Protein AF-A0A383DNP9-F1 (afdb_monomer_lite)

Sequence (93 aa):
MNTGKPALVEFKDVEKSFDGETLVVQDLNLQVQEGEFLTFLGPSGSGKTTTLLMVVDELARHSVEVISLDYDRVQLNGGGIHCSTCPLIRDPV

Structure (mmCIF, N/CA/C/O backbone):
data_AF-A0A383DNP9-F1
#
_entry.id   AF-A0A383DNP9-F1
#
loop_
_atom_site.group_PDB
_atom_site.id
_atom_site.type_symbol
_atom_site.label_atom_id
_atom_site.label_alt_id
_atom_site.label_comp_id
_atom_site.label_asym_id
_atom_site.label_entity_id
_atom_site.label_seq_id
_atom_site.pdbx_PDB_ins_code
_atom_site.Cartn_x
_atom_site.Cartn_y
_atom_site.Cartn_z
_atom_site.occupancy
_atom_site.B_iso_or_equiv
_atom_site.auth_seq_id
_atom_site.auth_comp_id
_atom_site.auth_asym_id
_atom_site.auth_atom_id
_atom_site.pdbx_PDB_model_num
ATOM 1 N N . MET A 1 1 ? -12.297 -12.258 26.807 1.00 39.56 1 MET A N 1
ATOM 2 C CA . MET A 1 1 ? -12.536 -12.383 25.354 1.00 39.56 1 MET A CA 1
ATOM 3 C C . MET A 1 1 ? -12.274 -11.011 24.773 1.00 39.56 1 MET A C 1
ATOM 5 O O . MET A 1 1 ? -12.904 -10.071 25.236 1.00 39.56 1 MET A O 1
ATOM 9 N N . ASN A 1 2 ? -11.266 -10.860 23.912 1.00 42.62 2 ASN A N 1
ATOM 10 C CA . ASN A 1 2 ? -10.877 -9.547 23.403 1.00 42.62 2 ASN A CA 1
ATOM 11 C C . ASN A 1 2 ? -11.942 -9.099 22.394 1.00 42.62 2 ASN A C 1
ATOM 13 O O . ASN A 1 2 ? -11.896 -9.491 21.232 1.00 42.62 2 ASN A O 1
ATOM 17 N N . THR A 1 3 ? -12.951 -8.357 22.846 1.00 48.88 3 THR A N 1
ATOM 18 C CA . THR A 1 3 ? -13.925 -7.695 21.969 1.00 48.88 3 THR A CA 1
ATOM 19 C C . THR A 1 3 ? -13.246 -6.470 21.363 1.00 48.88 3 THR A C 1
ATOM 21 O O . THR A 1 3 ? -13.562 -5.332 21.703 1.00 48.88 3 THR A O 1
ATOM 24 N N . GLY A 1 4 ? -12.214 -6.718 20.557 1.00 62.31 4 GLY A N 1
ATOM 25 C CA . GLY A 1 4 ? -11.526 -5.690 19.794 1.00 62.31 4 GLY A CA 1
ATOM 26 C C . GLY A 1 4 ? -12.455 -5.204 18.695 1.00 62.31 4 GLY A C 1
ATOM 27 O O . GLY A 1 4 ? -13.073 -6.010 18.000 1.00 62.31 4 GLY A O 1
ATOM 28 N N . LYS A 1 5 ? -12.592 -3.886 18.580 1.00 72.94 5 LYS A N 1
ATOM 29 C CA . LYS A 1 5 ? -13.277 -3.222 17.469 1.00 72.94 5 LYS A CA 1
ATOM 30 C C . LYS A 1 5 ? -12.764 -3.805 16.132 1.00 72.94 5 LYS A C 1
ATOM 32 O O . LYS A 1 5 ? -11.570 -4.093 16.049 1.00 72.94 5 LYS A O 1
ATOM 37 N N . PRO A 1 6 ? -13.627 -4.033 15.123 1.00 81.62 6 PRO A N 1
ATOM 38 C CA . PRO A 1 6 ? -13.171 -4.516 13.822 1.00 81.62 6 PRO A CA 1
ATOM 39 C C . PRO A 1 6 ? -12.129 -3.555 13.235 1.00 81.62 6 PRO A C 1
ATOM 41 O O . PRO A 1 6 ? -12.256 -2.340 13.404 1.00 81.62 6 PRO A O 1
ATOM 44 N N . ALA A 1 7 ? -11.107 -4.113 12.575 1.00 88.50 7 ALA A N 1
ATOM 45 C CA . ALA A 1 7 ? -10.080 -3.325 11.903 1.00 88.50 7 ALA A CA 1
ATOM 46 C C . ALA A 1 7 ? -10.725 -2.413 10.850 1.00 88.50 7 ALA A C 1
ATOM 48 O O . ALA A 1 7 ? -11.691 -2.804 10.194 1.00 88.50 7 ALA A O 1
ATOM 49 N N . LEU A 1 8 ? -10.188 -1.202 10.702 1.00 90.12 8 LEU A N 1
ATOM 50 C CA . LEU A 1 8 ? -10.643 -0.244 9.697 1.00 90.12 8 LEU A CA 1
ATOM 51 C C . LEU A 1 8 ? -10.229 -0.685 8.286 1.00 90.12 8 LEU A C 1
ATOM 53 O O . LEU A 1 8 ? -10.959 -0.444 7.333 1.00 90.12 8 LEU A O 1
ATOM 57 N N . VAL A 1 9 ? -9.071 -1.339 8.168 1.00 92.81 9 VAL A N 1
ATOM 58 C CA . VAL A 1 9 ? -8.586 -1.986 6.942 1.00 92.81 9 VAL A CA 1
ATOM 59 C C . VAL A 1 9 ? -8.033 -3.355 7.310 1.00 92.81 9 VAL A C 1
ATOM 61 O O . VAL A 1 9 ? -7.290 -3.478 8.287 1.00 92.81 9 VAL A O 1
ATOM 64 N N . GLU A 1 10 ? -8.369 -4.377 6.525 1.00 94.75 10 GLU A N 1
ATOM 65 C CA . GLU A 1 10 ? -7.818 -5.723 6.671 1.00 94.75 10 GLU A CA 1
ATOM 66 C C . GLU A 1 10 ? -7.481 -6.328 5.302 1.00 94.75 10 GLU A C 1
ATOM 68 O O . GLU A 1 10 ? -8.347 -6.516 4.452 1.00 94.75 10 GLU A O 1
ATOM 73 N N . PHE A 1 11 ? -6.212 -6.688 5.123 1.00 96.19 11 PHE A N 1
ATOM 74 C CA . PHE A 1 11 ? -5.720 -7.517 4.032 1.00 96.19 11 PHE A CA 1
ATOM 75 C C . PHE A 1 11 ? -5.229 -8.845 4.594 1.00 96.19 11 PHE A C 1
ATOM 77 O O . PHE A 1 11 ? -4.471 -8.870 5.566 1.00 96.19 11 PHE A O 1
ATOM 84 N N . LYS A 1 12 ? -5.674 -9.936 3.968 1.00 96.44 12 LYS A N 1
ATOM 85 C CA . LYS A 1 12 ? -5.260 -11.307 4.267 1.00 96.44 12 LYS A CA 1
ATOM 86 C C . LYS A 1 12 ? -4.786 -11.961 2.984 1.00 96.44 12 LYS A C 1
ATOM 88 O O . LYS A 1 12 ? -5.561 -12.010 2.030 1.00 96.44 12 LYS A O 1
ATOM 93 N N . ASP A 1 13 ? -3.537 -12.413 2.986 1.00 97.00 13 ASP A N 1
ATOM 94 C CA . ASP A 1 13 ? -2.898 -13.122 1.874 1.00 97.00 13 ASP A CA 1
ATOM 95 C C . ASP A 1 13 ? -3.091 -12.408 0.519 1.00 97.00 13 ASP A C 1
ATOM 97 O O . ASP A 1 13 ? -3.371 -13.023 -0.511 1.00 97.00 13 ASP A O 1
ATOM 101 N N . VAL A 1 14 ? -3.007 -11.069 0.520 1.00 96.00 14 VAL A N 1
ATOM 102 C CA . VAL A 1 14 ? -3.278 -10.262 -0.675 1.00 96.00 14 VAL A CA 1
ATOM 103 C C . VAL A 1 14 ? -2.071 -10.260 -1.602 1.00 96.00 14 VAL A C 1
ATOM 105 O O . VAL A 1 14 ? -0.950 -9.934 -1.208 1.00 96.00 14 VAL A O 1
ATOM 108 N N . GLU A 1 15 ? -2.337 -10.530 -2.875 1.00 96.56 15 GLU A N 1
ATOM 109 C CA . GLU A 1 15 ? -1.380 -10.401 -3.965 1.00 96.56 15 GLU A CA 1
ATOM 110 C C . GLU A 1 15 ? -1.820 -9.306 -4.939 1.00 96.56 15 GLU A C 1
ATOM 112 O O . GLU A 1 15 ? -3.011 -9.090 -5.186 1.00 96.56 15 GLU A O 1
ATOM 117 N N . LYS A 1 16 ? -0.847 -8.607 -5.528 1.00 94.69 16 LYS A N 1
ATOM 118 C CA . LYS A 1 16 ? -1.098 -7.598 -6.556 1.00 94.69 16 LYS A CA 1
ATOM 119 C C . LYS A 1 16 ? -0.109 -7.733 -7.696 1.00 94.69 16 LYS A C 1
ATOM 121 O O . LYS A 1 16 ? 1.096 -7.581 -7.510 1.00 94.69 16 LYS A O 1
ATOM 126 N N . SER A 1 17 ? -0.660 -7.894 -8.892 1.00 94.69 17 SER A N 1
ATOM 127 C CA . SER A 1 17 ? 0.036 -7.753 -10.165 1.00 94.69 17 SER A CA 1
ATOM 128 C C . SER A 1 17 ? -0.709 -6.757 -11.061 1.00 94.69 17 SER A C 1
ATOM 130 O O . SER A 1 17 ? -1.922 -6.566 -10.918 1.00 94.69 17 SER A O 1
ATOM 132 N N . PHE A 1 18 ? 0.025 -6.087 -11.950 1.00 90.62 18 PHE A N 1
ATOM 133 C CA . PHE A 1 18 ? -0.539 -5.199 -12.972 1.00 90.62 18 PHE A CA 1
ATOM 134 C C . PHE A 1 18 ? -0.567 -5.844 -14.362 1.00 90.62 18 PHE A C 1
ATOM 136 O O . PHE A 1 18 ? -1.435 -5.507 -15.161 1.00 90.62 18 PHE A O 1
ATOM 143 N N . ASP A 1 19 ? 0.362 -6.758 -14.637 1.00 93.88 19 ASP A N 1
ATOM 144 C CA . ASP A 1 19 ? 0.502 -7.499 -15.895 1.00 93.88 19 ASP A CA 1
ATOM 145 C C . ASP A 1 19 ? -0.044 -8.937 -15.802 1.00 93.88 19 ASP A C 1
ATOM 147 O O . ASP A 1 19 ? -0.218 -9.598 -16.820 1.00 93.88 19 ASP A O 1
ATOM 151 N N . GLY A 1 20 ? -0.356 -9.409 -14.593 1.00 92.75 20 GLY A N 1
ATOM 152 C CA . GLY A 1 20 ? -0.763 -10.784 -14.309 1.00 92.75 20 GLY A CA 1
ATOM 153 C C . GLY A 1 20 ? 0.406 -11.766 -14.178 1.00 92.75 20 GLY A C 1
ATOM 154 O O . GLY A 1 20 ? 0.168 -12.933 -13.878 1.00 92.75 20 GLY A O 1
ATOM 155 N N . GLU A 1 21 ? 1.646 -11.315 -14.369 1.00 92.69 21 GLU A N 1
ATOM 156 C CA . GLU A 1 21 ? 2.848 -12.158 -14.362 1.00 92.69 21 GLU A CA 1
ATOM 157 C C . GLU A 1 21 ? 3.761 -11.817 -13.181 1.00 92.69 21 GLU A C 1
ATOM 159 O O . GLU A 1 21 ? 4.215 -12.700 -12.453 1.00 92.69 21 GLU A O 1
ATOM 164 N N . THR A 1 22 ? 4.000 -10.525 -12.953 1.00 92.25 22 THR A N 1
ATOM 165 C CA . THR A 1 22 ? 4.901 -10.034 -11.913 1.00 92.25 22 THR A CA 1
ATOM 166 C C . THR A 1 22 ? 4.105 -9.608 -10.686 1.00 92.25 22 THR A C 1
ATOM 168 O O . THR A 1 22 ? 3.290 -8.682 -10.745 1.00 92.25 22 THR A O 1
ATOM 171 N N . LEU A 1 23 ? 4.363 -10.251 -9.545 1.00 94.44 23 LEU A N 1
ATOM 172 C CA . LEU A 1 23 ? 3.806 -9.838 -8.259 1.00 94.44 23 LEU A CA 1
ATOM 173 C C . LEU A 1 23 ? 4.570 -8.618 -7.726 1.00 94.44 23 LEU A C 1
ATOM 175 O O . LEU A 1 23 ? 5.745 -8.701 -7.379 1.00 94.44 23 LEU A O 1
ATOM 179 N N . VAL A 1 24 ? 3.887 -7.475 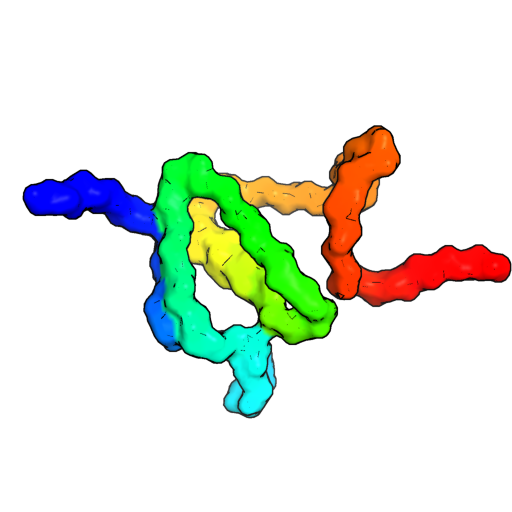-7.660 1.00 94.31 24 VAL A N 1
ATOM 180 C CA . VAL A 1 24 ? 4.385 -6.242 -7.025 1.00 94.31 24 VAL A CA 1
ATOM 181 C C . VAL A 1 24 ? 4.169 -6.285 -5.515 1.00 94.31 24 VAL A C 1
ATOM 183 O O . VAL A 1 24 ? 4.979 -5.764 -4.750 1.00 94.31 24 VAL A O 1
ATOM 186 N N . VAL A 1 25 ? 3.070 -6.906 -5.091 1.00 95.38 25 VAL A N 1
ATOM 187 C CA . VAL A 1 25 ? 2.783 -7.234 -3.695 1.00 95.38 25 VAL A CA 1
ATOM 188 C C . VAL A 1 25 ? 2.486 -8.723 -3.636 1.00 95.38 25 VAL A C 1
ATOM 190 O O . VAL A 1 25 ? 1.716 -9.225 -4.454 1.00 95.38 25 VAL A O 1
ATOM 193 N N . GLN A 1 26 ? 3.103 -9.415 -2.686 1.00 95.12 26 GLN A N 1
ATOM 194 C CA . GLN A 1 26 ? 2.944 -10.846 -2.477 1.00 95.12 26 GLN A CA 1
ATOM 195 C C . GLN A 1 26 ? 2.715 -11.101 -0.989 1.00 95.12 26 GLN A C 1
ATOM 197 O O . GLN A 1 26 ? 3.438 -10.534 -0.169 1.00 95.12 26 GLN A O 1
ATOM 202 N N . ASP A 1 27 ? 1.730 -11.942 -0.671 1.00 95.19 27 ASP A N 1
ATOM 203 C CA . ASP A 1 27 ? 1.432 -12.391 0.695 1.00 95.19 27 ASP A CA 1
ATOM 204 C C . ASP A 1 27 ? 1.266 -11.237 1.709 1.00 95.19 27 ASP A C 1
ATOM 206 O O . ASP A 1 27 ? 1.815 -11.229 2.815 1.00 95.19 27 ASP A O 1
ATOM 210 N N . LEU A 1 28 ? 0.536 -10.186 1.314 1.00 95.19 28 LEU A N 1
ATOM 211 C CA . LEU A 1 28 ? 0.311 -9.044 2.191 1.00 95.19 28 LEU A CA 1
ATOM 212 C C . LEU A 1 28 ? -0.761 -9.363 3.232 1.00 95.19 28 LEU A C 1
ATOM 214 O O . LEU A 1 28 ? -1.954 -9.439 2.929 1.00 95.19 28 LEU A O 1
ATOM 218 N N . ASN A 1 29 ? -0.308 -9.427 4.479 1.00 94.88 29 ASN A N 1
ATOM 219 C CA . ASN A 1 29 ? -1.130 -9.515 5.673 1.00 94.88 29 ASN A CA 1
ATOM 220 C C . ASN A 1 29 ? -1.001 -8.206 6.470 1.00 94.88 29 ASN A C 1
ATOM 222 O O . ASN A 1 29 ? 0.040 -7.930 7.067 1.00 94.88 29 ASN A O 1
ATOM 226 N N . LEU A 1 30 ? -2.042 -7.370 6.440 1.00 94.00 30 LEU A 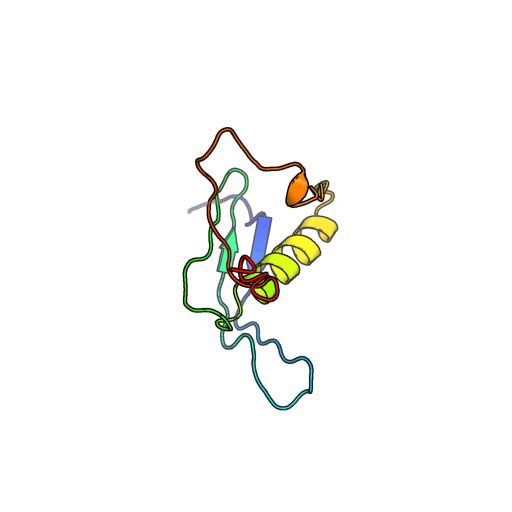N 1
ATOM 227 C CA . LEU A 1 30 ? -2.052 -6.034 7.047 1.00 94.00 30 LEU A CA 1
ATOM 228 C C . LEU A 1 30 ? -3.384 -5.784 7.750 1.00 94.00 30 LEU A C 1
ATOM 230 O O . LEU A 1 30 ? -4.444 -5.987 7.168 1.00 94.00 30 LEU A O 1
ATOM 234 N N . GLN A 1 31 ? -3.333 -5.273 8.974 1.00 93.56 31 GLN A N 1
ATOM 235 C CA . GLN A 1 31 ? -4.497 -4.743 9.676 1.00 93.56 31 GLN A CA 1
ATOM 236 C C . GLN A 1 31 ? -4.191 -3.317 10.111 1.00 93.56 31 GLN A C 1
ATOM 238 O O . GLN A 1 31 ? -3.118 -3.069 10.652 1.00 93.56 31 GLN A O 1
ATOM 243 N N . VAL A 1 32 ? -5.131 -2.404 9.881 1.00 90.75 32 VAL A N 1
ATOM 244 C CA . VAL A 1 32 ? -5.037 -1.010 10.329 1.00 90.75 32 VAL A CA 1
ATOM 245 C C . VAL A 1 32 ? -6.238 -0.703 11.202 1.00 90.75 32 VAL A C 1
ATOM 247 O O . VAL A 1 32 ? -7.383 -0.917 10.797 1.00 90.75 32 VAL A O 1
ATOM 250 N N . GLN A 1 33 ? -5.987 -0.214 12.409 1.00 90.06 33 GLN A N 1
ATOM 251 C CA . GLN A 1 33 ? -7.019 0.183 13.359 1.00 90.06 33 GLN A CA 1
ATOM 252 C C . GLN A 1 33 ? -7.375 1.667 13.203 1.00 90.06 33 GLN A C 1
ATOM 254 O O . GLN A 1 33 ? -6.595 2.480 12.708 1.00 90.06 33 GLN A O 1
ATOM 259 N N . GLU A 1 34 ? -8.567 2.053 13.654 1.00 87.06 34 GLU A N 1
ATOM 260 C CA . GLU A 1 34 ? -8.941 3.469 13.692 1.00 87.06 34 GLU A CA 1
ATOM 261 C C . GLU A 1 34 ? -8.017 4.252 14.641 1.00 87.06 34 GLU A C 1
ATOM 263 O O . GLU A 1 34 ? -7.805 3.850 15.786 1.00 87.06 34 GLU A O 1
ATOM 268 N N . GLY A 1 35 ? -7.480 5.377 14.161 1.00 84.94 35 GLY A N 1
ATOM 269 C CA . GLY A 1 35 ? -6.520 6.204 14.901 1.00 84.94 35 GLY A CA 1
ATOM 270 C C . GLY A 1 35 ? -5.067 5.720 14.821 1.00 84.94 35 GLY A C 1
ATOM 271 O O . GLY A 1 35 ? -4.190 6.348 15.414 1.00 84.94 35 GLY A O 1
ATOM 272 N N . GLU A 1 36 ? -4.792 4.635 14.096 1.00 83.88 36 GLU A N 1
ATOM 273 C CA . GLU A 1 36 ? -3.434 4.152 13.861 1.00 83.88 36 GLU A CA 1
ATOM 274 C C . GLU A 1 36 ? -2.705 5.014 12.821 1.00 83.88 36 GLU A C 1
ATOM 276 O O . GLU A 1 36 ? -3.268 5.410 11.800 1.00 83.88 36 GLU A O 1
ATOM 281 N N . PHE A 1 37 ? -1.426 5.298 13.076 1.00 83.81 37 PHE A N 1
ATOM 282 C CA . PHE A 1 37 ? -0.558 5.979 12.121 1.00 83.81 37 PHE A CA 1
ATOM 283 C C . PHE A 1 37 ? 0.299 4.952 11.378 1.00 83.81 37 PHE A C 1
ATOM 285 O O . PHE A 1 37 ? 1.218 4.370 11.953 1.00 83.81 37 PHE A O 1
ATOM 292 N N . LEU A 1 38 ? 0.008 4.748 10.093 1.00 84.19 38 LEU A N 1
ATOM 293 C CA . LEU A 1 38 ? 0.703 3.783 9.244 1.00 84.19 38 LEU A CA 1
ATOM 294 C C . LEU A 1 38 ? 1.724 4.477 8.335 1.00 84.19 38 LEU A C 1
ATOM 296 O O . LEU A 1 38 ? 1.416 5.462 7.667 1.00 84.19 38 LEU A O 1
ATOM 300 N N . THR A 1 39 ? 2.931 3.918 8.253 1.00 85.06 39 THR A N 1
ATOM 301 C CA . THR A 1 39 ? 3.963 4.334 7.297 1.00 85.06 39 THR A CA 1
ATOM 302 C C . THR A 1 39 ? 4.651 3.116 6.692 1.00 85.06 39 THR A C 1
ATOM 304 O O . THR A 1 39 ? 4.793 2.086 7.349 1.00 85.06 39 THR A O 1
ATOM 307 N N . PHE A 1 40 ? 5.105 3.236 5.445 1.00 82.88 40 PHE A N 1
ATOM 308 C CA . PHE A 1 40 ? 5.842 2.185 4.750 1.00 82.88 40 PHE A CA 1
ATOM 309 C C . PHE A 1 40 ? 7.272 2.634 4.465 1.00 82.88 40 PHE A C 1
ATOM 311 O O . PHE A 1 40 ? 7.501 3.676 3.851 1.00 82.88 40 PHE A O 1
ATOM 318 N N . LEU A 1 41 ? 8.242 1.804 4.850 1.00 84.69 41 LEU A N 1
ATOM 319 C CA . LEU A 1 41 ? 9.669 2.027 4.623 1.00 84.69 41 LEU A CA 1
ATOM 320 C C . LEU A 1 41 ? 10.244 0.864 3.813 1.00 84.69 41 LEU A C 1
ATOM 322 O O . LEU A 1 41 ? 9.891 -0.290 4.033 1.00 84.69 41 LEU A O 1
ATOM 326 N N . GLY A 1 42 ? 11.118 1.161 2.854 1.00 82.44 42 GLY A N 1
ATOM 327 C CA . GLY A 1 42 ? 11.708 0.139 1.987 1.00 82.44 42 GLY A CA 1
ATOM 328 C C . GLY A 1 42 ? 12.304 0.711 0.700 1.00 82.44 42 GLY A C 1
ATOM 329 O O . GLY A 1 42 ? 12.021 1.866 0.358 1.00 82.44 42 GLY A O 1
ATOM 330 N N . PRO A 1 43 ? 13.104 -0.079 -0.039 1.00 84.38 43 PRO A N 1
ATOM 331 C CA . PRO A 1 43 ? 13.766 0.363 -1.266 1.00 84.38 43 PRO A CA 1
ATOM 332 C C . PRO A 1 43 ? 12.761 0.763 -2.355 1.00 84.38 43 PRO A C 1
ATOM 334 O O . PRO A 1 43 ? 11.584 0.396 -2.310 1.00 84.38 43 PRO A O 1
ATOM 337 N N . SER A 1 44 ? 13.200 1.551 -3.340 1.00 83.81 44 SER A N 1
ATOM 338 C CA . SER A 1 44 ? 12.346 1.876 -4.491 1.00 83.81 44 SER A CA 1
ATOM 339 C C . SER A 1 44 ? 11.907 0.591 -5.208 1.00 83.81 44 SER A C 1
ATOM 341 O O . SER A 1 44 ? 12.669 -0.370 -5.275 1.00 83.81 44 SER A O 1
ATOM 343 N N . GLY A 1 45 ? 10.655 0.550 -5.671 1.00 82.06 45 GLY A N 1
ATOM 344 C CA . GLY A 1 45 ? 10.061 -0.638 -6.299 1.00 82.06 45 GLY A CA 1
ATOM 345 C C . GLY A 1 45 ? 9.517 -1.711 -5.344 1.00 82.06 45 GLY A C 1
ATOM 346 O O . GLY A 1 45 ? 8.887 -2.647 -5.812 1.00 82.06 45 GLY A O 1
ATOM 347 N N . SER A 1 46 ? 9.659 -1.576 -4.019 1.00 87.38 46 SER A N 1
ATOM 348 C CA . SER A 1 46 ? 9.202 -2.594 -3.048 1.00 87.38 46 SER A CA 1
ATOM 349 C C . SER A 1 46 ? 7.678 -2.670 -2.819 1.00 87.38 46 SER A C 1
ATOM 351 O O . SER A 1 46 ? 7.246 -3.176 -1.790 1.00 87.38 46 SER A O 1
ATOM 353 N N . GLY A 1 47 ? 6.860 -2.062 -3.681 1.00 88.19 47 GLY A N 1
ATOM 354 C CA . GLY A 1 47 ? 5.397 -2.097 -3.559 1.00 88.19 47 GLY A CA 1
ATOM 355 C C . GLY A 1 47 ? 4.756 -1.107 -2.571 1.00 88.19 47 GLY A C 1
ATOM 356 O O . GLY A 1 47 ? 3.541 -1.105 -2.453 1.00 88.19 47 GLY A O 1
ATOM 357 N N . LYS A 1 48 ? 5.505 -0.209 -1.906 1.00 91.62 48 LYS A N 1
ATOM 358 C CA . LYS A 1 48 ? 4.950 0.736 -0.897 1.00 91.62 48 LYS A CA 1
ATOM 359 C C . LYS A 1 48 ? 3.781 1.575 -1.410 1.00 91.62 48 LYS A C 1
ATOM 361 O O . LYS A 1 48 ? 2.725 1.599 -0.792 1.00 91.62 48 LYS A O 1
ATOM 366 N N . THR A 1 49 ? 3.977 2.265 -2.534 1.00 87.44 49 THR A N 1
ATOM 367 C CA . THR A 1 49 ? 2.942 3.115 -3.139 1.00 87.44 49 THR A CA 1
ATOM 368 C C . THR A 1 49 ? 1.751 2.271 -3.573 1.00 87.44 49 THR A C 1
ATOM 370 O O . THR A 1 49 ? 0.615 2.661 -3.346 1.00 87.44 49 THR A O 1
ATOM 373 N N . THR A 1 50 ? 1.999 1.080 -4.123 1.00 91.75 50 THR A N 1
ATOM 374 C CA . THR A 1 50 ? 0.946 0.125 -4.482 1.00 91.75 50 THR A CA 1
ATOM 375 C C . THR A 1 50 ? 0.131 -0.290 -3.258 1.00 91.75 50 THR A C 1
ATOM 377 O O . THR A 1 50 ? -1.091 -0.213 -3.301 1.00 91.75 50 THR A O 1
ATOM 380 N N . THR A 1 51 ? 0.781 -0.652 -2.151 1.00 93.75 51 THR A N 1
ATOM 381 C CA . THR A 1 51 ? 0.108 -1.004 -0.896 1.00 93.75 51 THR A CA 1
ATOM 382 C C . THR A 1 51 ? -0.668 0.169 -0.314 1.00 93.75 51 THR A C 1
ATOM 384 O O . THR A 1 51 ? -1.822 -0.005 0.064 1.00 93.75 51 THR A O 1
ATOM 387 N N . LEU A 1 52 ? -0.084 1.369 -0.286 1.00 91.25 52 LEU A N 1
ATOM 388 C CA . LEU A 1 52 ? -0.763 2.568 0.204 1.00 91.25 52 LEU A CA 1
ATOM 389 C C . LEU A 1 52 ? -2.023 2.875 -0.619 1.00 91.25 52 LEU A C 1
ATOM 391 O O . LEU A 1 52 ? -3.064 3.171 -0.045 1.00 91.25 52 LEU A O 1
ATOM 395 N N . LEU A 1 53 ? -1.951 2.758 -1.947 1.00 88.94 53 LEU A N 1
ATOM 396 C CA . LEU A 1 53 ? -3.109 2.951 -2.821 1.00 88.94 53 LEU A CA 1
ATOM 397 C C . LEU A 1 53 ? -4.196 1.898 -2.572 1.00 88.94 53 LEU A C 1
ATOM 399 O O . LEU A 1 53 ? -5.365 2.254 -2.507 1.00 88.94 53 LEU A O 1
ATOM 403 N N . MET A 1 54 ? -3.828 0.632 -2.345 1.00 93.25 54 MET A N 1
ATOM 404 C CA . MET A 1 54 ? -4.804 -0.396 -1.960 1.00 93.25 54 MET A CA 1
ATOM 405 C C . MET A 1 54 ? -5.481 -0.072 -0.621 1.00 93.25 54 MET A C 1
ATOM 407 O O . MET A 1 54 ? -6.691 -0.234 -0.500 1.00 93.25 54 MET A O 1
ATOM 411 N N . VAL A 1 55 ? -4.727 0.414 0.376 1.00 91.81 55 VAL A N 1
ATOM 412 C CA . VAL A 1 55 ? -5.290 0.869 1.663 1.00 91.81 55 VAL A CA 1
ATOM 413 C C . VAL A 1 55 ? -6.278 2.015 1.444 1.00 91.81 55 VAL A C 1
ATOM 415 O O . VAL A 1 55 ? -7.367 1.999 2.007 1.00 91.81 55 VAL A O 1
ATOM 418 N N . VAL A 1 56 ? -5.917 2.999 0.620 1.00 88.75 56 VAL A N 1
ATOM 419 C CA . VAL A 1 56 ? -6.778 4.142 0.286 1.00 88.75 56 VAL A CA 1
ATOM 420 C C . VAL A 1 56 ? -8.074 3.689 -0.395 1.00 88.75 56 VAL A C 1
ATOM 422 O O . VAL A 1 56 ? -9.151 4.142 -0.005 1.00 88.75 56 VAL A O 1
ATOM 425 N N . ASP A 1 57 ? -7.985 2.767 -1.355 1.00 88.69 57 ASP A N 1
ATOM 426 C CA . ASP A 1 57 ? -9.151 2.186 -2.028 1.00 88.69 57 ASP A CA 1
ATOM 427 C C . ASP A 1 57 ? -10.066 1.439 -1.044 1.00 88.69 57 ASP A C 1
ATOM 429 O O . ASP A 1 57 ? -11.291 1.516 -1.161 1.00 88.69 57 ASP A O 1
ATOM 433 N N . GLU A 1 58 ? -9.495 0.738 -0.059 1.00 90.56 58 GLU A N 1
ATOM 434 C CA . GLU A 1 58 ? -10.273 0.072 0.989 1.00 90.56 58 GLU A CA 1
ATOM 435 C C . GLU A 1 58 ? -10.951 1.092 1.913 1.00 90.56 58 GLU A C 1
ATOM 437 O O . GLU A 1 58 ? -12.150 0.997 2.162 1.00 90.56 58 GLU A O 1
ATOM 442 N N . LEU A 1 59 ? -10.233 2.130 2.353 1.00 87.88 59 LEU A N 1
ATOM 443 C CA . LEU A 1 59 ? -10.784 3.201 3.193 1.00 87.88 59 LEU A CA 1
ATOM 444 C C . LEU A 1 59 ? -11.961 3.922 2.527 1.00 87.88 59 LEU A C 1
ATOM 446 O O . LEU A 1 59 ? -12.945 4.246 3.198 1.00 87.88 59 LEU A O 1
ATOM 450 N N . ALA A 1 60 ? -11.911 4.114 1.208 1.00 85.25 60 ALA A N 1
ATOM 451 C CA . ALA A 1 60 ? -13.009 4.711 0.452 1.00 85.25 60 ALA A CA 1
ATOM 452 C C . ALA A 1 60 ? -14.320 3.901 0.558 1.00 85.25 60 ALA A C 1
ATOM 454 O O . ALA A 1 60 ? -15.407 4.472 0.454 1.00 85.25 60 ALA A O 1
ATOM 455 N N . ARG A 1 61 ? -14.253 2.586 0.827 1.00 84.69 61 ARG A N 1
ATOM 456 C CA . ARG A 1 61 ? -15.434 1.731 1.067 1.00 84.69 61 ARG A CA 1
ATOM 457 C C . ARG A 1 61 ? -16.053 1.942 2.449 1.00 84.69 61 ARG A C 1
ATOM 459 O O . ARG A 1 61 ? -17.220 1.614 2.648 1.00 84.69 61 ARG A O 1
ATOM 466 N N . HIS A 1 62 ? -15.302 2.517 3.387 1.00 82.50 62 HIS A N 1
ATOM 467 C CA . HIS A 1 62 ? -15.706 2.737 4.777 1.00 82.50 62 HIS A CA 1
ATOM 468 C C . HIS A 1 62 ? -16.245 4.154 5.048 1.00 82.50 62 HIS A C 1
ATOM 470 O O . HIS A 1 62 ? -16.293 4.584 6.200 1.00 82.50 62 HIS A O 1
ATOM 476 N N . SER A 1 63 ? -16.679 4.883 4.011 1.00 79.56 63 SER A N 1
ATOM 477 C CA . SER A 1 63 ? -17.119 6.290 4.108 1.00 79.56 63 SER A CA 1
ATOM 478 C C . SER A 1 63 ? -16.055 7.225 4.706 1.00 79.56 63 SER A C 1
ATOM 480 O O . SER A 1 63 ? -16.387 8.284 5.239 1.00 79.56 63 SER A O 1
ATOM 482 N N . VAL A 1 64 ? -14.779 6.836 4.636 1.00 79.94 64 VAL A N 1
ATOM 483 C CA . VAL A 1 64 ? -13.653 7.682 5.032 1.00 79.94 64 VAL A CA 1
ATOM 484 C C . VAL A 1 64 ? -13.348 8.631 3.878 1.00 79.94 64 VAL A C 1
ATOM 486 O O . VAL A 1 64 ? -13.174 8.202 2.737 1.00 79.94 64 V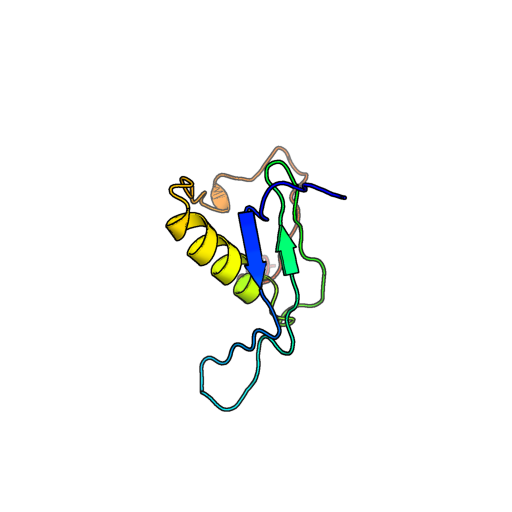AL A O 1
ATOM 489 N N . GLU A 1 65 ? -13.286 9.929 4.167 1.00 78.31 65 GLU A N 1
ATOM 490 C CA . GLU A 1 65 ? -12.877 10.925 3.182 1.00 78.31 65 GLU A CA 1
ATOM 491 C C . GLU A 1 65 ? -11.372 10.810 2.919 1.00 78.31 65 GLU A C 1
ATOM 493 O O . GLU A 1 65 ? -10.545 10.979 3.816 1.00 78.31 65 GLU A O 1
ATOM 498 N N . VAL A 1 66 ? -11.014 10.531 1.668 1.00 73.44 66 VAL A N 1
ATOM 499 C CA . VAL A 1 66 ? -9.626 10.513 1.210 1.00 73.44 66 VAL A CA 1
ATOM 500 C C . VAL A 1 66 ? -9.302 11.876 0.611 1.00 73.44 66 VAL A C 1
ATOM 502 O O . VAL A 1 66 ? -9.786 12.225 -0.465 1.00 73.44 66 VAL A O 1
ATOM 505 N N . ILE A 1 67 ? -8.443 12.636 1.286 1.00 74.06 67 ILE A N 1
ATOM 506 C CA . ILE A 1 67 ? -7.958 13.928 0.794 1.00 74.06 67 ILE A CA 1
ATOM 507 C C . ILE A 1 67 ? -6.626 13.708 0.078 1.00 74.06 67 ILE A C 1
ATOM 509 O O . ILE A 1 67 ? -5.650 13.260 0.679 1.00 74.06 67 ILE A O 1
ATOM 513 N N . SER A 1 68 ? -6.575 14.051 -1.208 1.00 70.88 68 SER A N 1
ATOM 514 C CA . SER A 1 68 ? -5.329 14.073 -1.978 1.00 70.88 68 SER A CA 1
ATOM 515 C C . SER A 1 68 ? -4.682 15.453 -1.886 1.00 70.88 68 SER A C 1
ATOM 517 O O . SER A 1 68 ? -5.332 16.467 -2.140 1.00 70.88 68 SER A O 1
ATOM 519 N N . LEU A 1 69 ? -3.401 15.493 -1.523 1.00 69.19 69 LEU A N 1
ATOM 520 C CA . LEU A 1 69 ? -2.605 16.717 -1.465 1.00 69.19 69 LEU A CA 1
ATOM 521 C C . LEU A 1 69 ? -1.502 16.643 -2.520 1.00 69.19 69 LEU A C 1
ATOM 523 O O . LEU A 1 69 ? -0.739 15.677 -2.551 1.00 69.19 69 LEU A O 1
ATOM 527 N N . ASP A 1 70 ? -1.403 17.673 -3.360 1.00 66.75 70 ASP A N 1
ATOM 528 C CA . ASP A 1 70 ? -0.304 17.795 -4.317 1.00 66.75 70 ASP A CA 1
ATOM 529 C C . ASP A 1 70 ? 1.025 17.876 -3.561 1.00 66.75 70 ASP A C 1
ATOM 531 O O . ASP A 1 70 ? 1.176 18.703 -2.660 1.00 66.75 70 ASP A O 1
ATOM 535 N N . TYR A 1 71 ? 2.006 17.061 -3.951 1.00 58.03 71 TYR A N 1
ATOM 536 C CA . TYR A 1 71 ? 3.326 17.024 -3.312 1.00 58.03 71 TYR A CA 1
ATOM 537 C C . TYR A 1 71 ? 3.975 18.415 -3.217 1.00 58.03 71 TYR A C 1
ATOM 539 O O . TYR A 1 71 ? 4.503 18.788 -2.168 1.00 58.03 71 TYR A O 1
ATOM 547 N N . ASP A 1 72 ? 3.846 19.219 -4.275 1.00 63.06 72 ASP A N 1
ATOM 548 C CA . ASP A 1 72 ? 4.384 20.583 -4.351 1.00 63.06 72 ASP A CA 1
ATOM 549 C C . ASP A 1 72 ? 3.775 21.528 -3.302 1.00 63.06 72 ASP A C 1
ATOM 551 O O . ASP A 1 72 ? 4.375 22.540 -2.944 1.00 63.06 72 ASP A O 1
ATOM 555 N N . ARG A 1 73 ? 2.598 21.191 -2.760 1.00 57.94 73 ARG A N 1
ATOM 556 C CA . ARG A 1 73 ? 1.921 21.949 -1.698 1.00 57.94 73 ARG A CA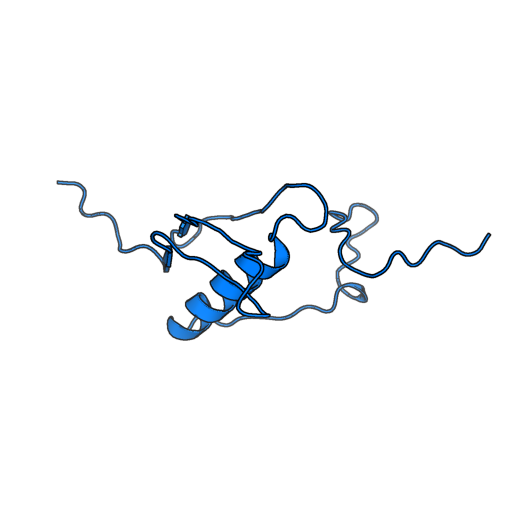 1
ATOM 557 C C . ARG A 1 73 ? 2.293 21.480 -0.288 1.00 57.94 73 ARG A C 1
ATOM 559 O O . ARG A 1 73 ? 1.901 22.132 0.676 1.00 57.94 73 ARG A O 1
ATOM 566 N N . VAL A 1 74 ? 3.039 20.378 -0.151 1.00 56.34 74 VAL A N 1
ATOM 567 C CA . VAL A 1 74 ? 3.386 19.736 1.135 1.00 56.34 74 VAL A CA 1
ATOM 568 C C . VAL A 1 74 ? 4.845 20.005 1.549 1.00 56.34 74 VAL A C 1
ATOM 570 O O . VAL A 1 74 ? 5.329 19.437 2.525 1.00 56.34 74 VAL A O 1
ATOM 573 N N . GLN A 1 75 ? 5.569 20.916 0.883 1.00 54.41 75 GLN A N 1
ATOM 574 C CA . GLN A 1 75 ? 6.879 21.381 1.366 1.00 54.41 75 GLN A CA 1
ATOM 575 C C . GLN A 1 75 ? 6.742 22.138 2.703 1.00 54.41 75 GLN A C 1
ATOM 577 O O . GLN A 1 75 ? 6.647 23.361 2.760 1.00 54.41 75 GLN A O 1
ATOM 582 N N . LEU A 1 76 ? 6.751 21.395 3.808 1.00 49.00 76 LEU A N 1
ATOM 583 C CA . LEU A 1 76 ? 6.822 21.924 5.163 1.00 49.00 76 LEU A CA 1
ATOM 584 C C . LEU A 1 76 ? 8.273 22.332 5.452 1.00 49.00 76 LEU A C 1
ATOM 586 O O . LEU A 1 76 ? 9.121 21.473 5.679 1.00 49.00 76 LEU A O 1
ATOM 590 N N . ASN A 1 77 ? 8.561 23.638 5.413 1.00 43.47 77 ASN A N 1
ATOM 591 C CA . ASN A 1 77 ? 9.702 24.312 6.061 1.00 43.47 77 ASN A CA 1
ATOM 592 C C . ASN A 1 77 ? 11.058 23.557 6.092 1.00 43.47 77 ASN A C 1
ATOM 594 O O . ASN A 1 77 ? 11.768 23.605 7.094 1.00 43.47 77 ASN A O 1
ATOM 598 N N . GLY A 1 78 ? 11.449 22.879 5.006 1.00 41.66 78 GLY A N 1
ATOM 599 C CA . GLY A 1 78 ? 12.783 22.277 4.871 1.00 41.66 78 GLY A CA 1
ATOM 600 C C . GLY A 1 78 ? 13.022 20.945 5.599 1.00 41.66 78 GLY A C 1
ATOM 601 O O . GLY A 1 78 ? 14.173 20.608 5.857 1.00 41.66 78 GLY A O 1
ATOM 602 N N . GLY A 1 79 ? 11.979 20.163 5.898 1.00 44.06 79 GLY A N 1
ATOM 603 C CA . GLY A 1 79 ? 12.112 18.833 6.513 1.00 44.06 79 GLY A CA 1
ATOM 604 C C . GLY A 1 79 ? 11.134 17.811 5.933 1.00 44.06 79 GLY A C 1
ATOM 605 O O . GLY A 1 79 ? 10.254 17.331 6.638 1.00 44.06 79 GLY A O 1
ATOM 606 N N . GLY A 1 80 ? 11.228 17.518 4.635 1.00 41.34 80 GLY A N 1
ATOM 607 C CA . GLY A 1 80 ? 10.325 16.578 3.963 1.00 41.34 80 GLY A CA 1
ATOM 608 C C . GLY A 1 80 ? 10.775 15.121 4.089 1.00 41.34 80 GLY A C 1
ATOM 609 O O . GLY A 1 80 ? 11.939 14.802 3.851 1.00 41.34 80 GLY A O 1
ATOM 610 N N . ILE A 1 81 ? 9.842 14.216 4.400 1.00 45.16 81 ILE A N 1
ATOM 611 C CA . ILE A 1 81 ? 10.014 12.780 4.149 1.00 45.16 81 ILE A CA 1
ATOM 612 C C . ILE A 1 81 ? 10.123 12.600 2.629 1.00 45.16 81 ILE A C 1
ATOM 614 O O . ILE A 1 81 ? 9.152 12.768 1.895 1.00 45.16 81 ILE A O 1
ATOM 618 N N . HIS A 1 82 ? 11.326 12.289 2.153 1.00 43.62 82 HIS A N 1
ATOM 619 C CA . HIS A 1 82 ? 11.602 12.030 0.745 1.00 43.62 82 HIS A CA 1
ATOM 620 C C . HIS A 1 82 ? 11.098 10.628 0.359 1.00 43.62 82 HIS A C 1
ATOM 622 O O . HIS A 1 82 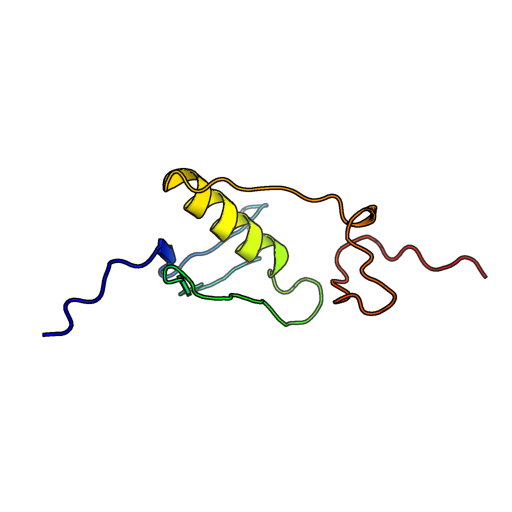? 11.687 9.624 0.758 1.00 43.62 82 HIS A O 1
ATOM 628 N N . CYS A 1 83 ? 10.017 10.548 -0.424 1.00 41.47 83 CYS A N 1
ATOM 629 C CA . CYS A 1 83 ? 9.551 9.303 -1.045 1.00 41.47 83 CYS A CA 1
ATOM 630 C C . CYS A 1 83 ? 9.970 9.280 -2.526 1.00 41.47 83 CYS A C 1
ATOM 632 O O . CYS A 1 83 ? 9.407 9.980 -3.365 1.00 41.47 83 CYS A O 1
ATOM 634 N N . SER A 1 84 ? 10.998 8.494 -2.848 1.00 42.19 84 SER A N 1
ATOM 635 C CA . SER A 1 84 ? 11.695 8.464 -4.142 1.00 42.19 84 SER A CA 1
ATOM 636 C C . SER A 1 84 ? 11.012 7.610 -5.224 1.00 42.19 84 SER A C 1
ATOM 638 O O . SER A 1 84 ? 11.644 6.750 -5.844 1.00 42.19 84 SER A O 1
ATOM 640 N N . THR A 1 85 ? 9.719 7.833 -5.480 1.00 41.34 85 THR A N 1
ATOM 641 C CA . THR A 1 85 ? 9.026 7.205 -6.629 1.00 41.34 85 THR A CA 1
ATOM 642 C C . THR A 1 85 ? 8.489 8.179 -7.676 1.00 41.34 85 THR A C 1
ATOM 644 O O . THR A 1 85 ? 7.916 7.726 -8.661 1.00 41.34 85 THR A O 1
ATOM 647 N N . CYS A 1 86 ? 8.720 9.489 -7.549 1.00 36.19 86 CYS A N 1
ATOM 648 C CA . CYS A 1 86 ? 8.707 10.351 -8.737 1.00 36.19 86 CYS A CA 1
ATOM 649 C C . CYS A 1 86 ? 9.965 10.062 -9.572 1.00 36.19 86 CYS A C 1
ATOM 651 O O . CYS A 1 86 ? 10.998 9.722 -8.982 1.00 36.19 86 CYS A O 1
ATOM 653 N N . PRO A 1 87 ? 9.932 10.192 -10.916 1.00 35.47 87 PRO A N 1
ATOM 654 C CA . PRO A 1 87 ? 11.171 10.214 -11.681 1.00 35.47 87 PRO A CA 1
ATOM 655 C C . PRO A 1 87 ? 12.077 11.246 -11.016 1.00 35.47 87 PRO A C 1
ATOM 657 O O . PRO A 1 87 ? 11.631 12.359 -10.742 1.00 35.47 87 PRO A O 1
ATOM 660 N N . LEU A 1 88 ? 13.302 10.840 -10.675 1.00 38.03 88 LEU A N 1
ATOM 661 C CA . LEU A 1 88 ? 14.339 11.737 -10.183 1.00 38.03 88 LEU A CA 1
ATOM 662 C C . LEU A 1 88 ? 14.388 12.938 -11.132 1.00 38.03 88 LEU A C 1
ATOM 664 O O . LEU A 1 88 ? 14.999 12.852 -12.198 1.00 38.03 88 LEU A O 1
ATOM 668 N N . ILE A 1 89 ? 13.758 14.052 -10.753 1.00 41.06 89 ILE A N 1
ATOM 669 C CA . ILE A 1 89 ? 14.167 15.358 -11.240 1.00 41.06 89 ILE A CA 1
ATOM 670 C C . ILE A 1 89 ? 15.550 15.509 -10.624 1.00 41.06 89 ILE A C 1
ATOM 672 O O . ILE A 1 89 ? 15.703 15.866 -9.460 1.00 41.06 89 ILE A O 1
ATOM 676 N N . ARG A 1 90 ? 16.562 15.060 -11.369 1.00 37.56 90 ARG A N 1
ATOM 677 C CA . ARG A 1 90 ? 17.936 15.436 -11.090 1.00 37.56 90 ARG A CA 1
ATOM 678 C C . ARG A 1 90 ? 17.944 16.950 -11.214 1.00 37.56 90 ARG A C 1
ATOM 680 O O . ARG A 1 90 ? 17.524 17.450 -12.259 1.00 37.56 90 ARG A O 1
ATOM 687 N N . ASP A 1 91 ? 18.383 17.644 -10.170 1.00 33.41 91 ASP A N 1
ATOM 688 C CA . ASP A 1 91 ? 18.787 19.037 -10.324 1.00 33.41 91 ASP A CA 1
ATOM 689 C C . ASP A 1 91 ? 19.694 19.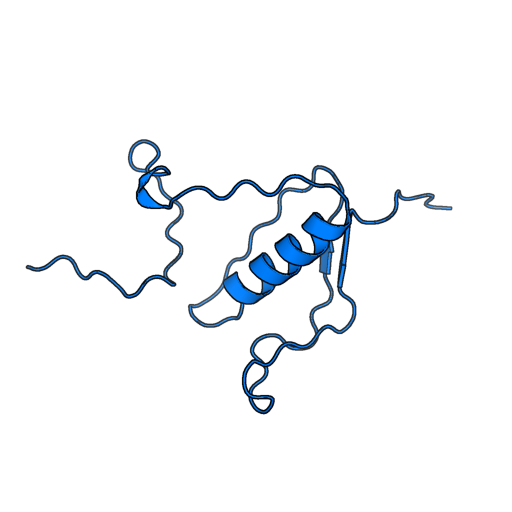105 -11.561 1.00 33.41 91 ASP A C 1
ATOM 691 O O . ASP A 1 91 ? 20.669 18.340 -11.637 1.00 33.41 91 ASP A O 1
ATOM 695 N N . PRO A 1 92 ? 19.362 19.919 -12.576 1.00 38.25 92 PRO A N 1
ATOM 696 C CA . PRO A 1 92 ? 20.332 20.212 -13.607 1.00 38.25 92 PRO A CA 1
ATOM 697 C C . PRO A 1 92 ? 21.497 20.928 -12.918 1.00 38.25 92 PRO A C 1
ATOM 699 O O . PRO A 1 92 ? 21.300 21.944 -12.251 1.00 38.25 92 PRO A O 1
ATOM 702 N N . VAL A 1 93 ? 22.695 20.356 -13.046 1.00 51.06 93 VAL A N 1
ATOM 703 C CA . VAL A 1 93 ? 23.939 21.111 -12.847 1.00 51.06 93 VAL A CA 1
ATOM 704 C C . VAL A 1 93 ? 24.033 22.238 -13.864 1.00 51.06 93 VAL A C 1
ATOM 706 O O . VAL A 1 93 ? 23.642 22.007 -15.032 1.00 51.06 93 VAL A O 1
#

pLDDT: mean 75.59, std 20.68, range [33.41, 97.0]

Organism: NCBI:txid408172

InterPro domains:
  IPR003439 ABC transporter-like, ATP-binding domain [PF00005] (26-62)
  IPR027417 P-loop containing nucleoside triphosphate hydrolase [G3DSA:3.40.50.300] (9-52)
  IPR027417 P-loop containing nucleoside triphosphate hydrolase [SSF52540] (7-72)
  IPR050093 ABC Transporter, Small Molecule Importer [PTHR42781] (7-55)

Secondary structure (DSSP, 8-state):
---PPPPSEEEEEEEEESSSSSEEEEEEEEEE-TT--------TTSSHHHHHHHHHHHHHHTT-------GGG---TT-----TTS---PPP-

Foldseek 3Di:
DPPDDAFLDFDAQDWDDDVVPDTLDGGDGDTHHPPDDDDDDDDPSNCRVVVVVVRVVSNVVVVDDDDDDDPVRPPDPPDDPDDPPDPPPPPDD

Radius of gyration: 16.29 Å; chains: 1; bounding box: 41×37×41 Å